Protein AF-A0A7S2EQN0-F1 (afdb_monomer_lite)

Radius of gyration: 16.06 Å; chains: 1; bounding box: 35×42×40 Å

Structure (mmCIF, N/CA/C/O backbone):
data_AF-A0A7S2EQN0-F1
#
_entry.id   AF-A0A7S2EQN0-F1
#
loop_
_atom_site.group_PDB
_atom_site.id
_atom_site.type_symbol
_atom_site.label_atom_id
_atom_site.label_alt_id
_atom_site.label_comp_id
_atom_site.label_asym_id
_atom_site.label_entity_id
_atom_site.label_seq_id
_atom_site.pdbx_PDB_ins_code
_atom_site.Cartn_x
_atom_site.Cartn_y
_atom_site.Cartn_z
_atom_site.occupancy
_atom_site.B_iso_or_equiv
_atom_site.auth_seq_id
_atom_site.auth_comp_id
_atom_site.auth_asym_id
_atom_site.auth_atom_id
_atom_site.pdbx_PDB_model_num
ATOM 1 N N . LEU A 1 1 ? -15.702 -7.231 -17.822 1.00 49.16 1 LEU A N 1
ATOM 2 C CA . LEU A 1 1 ? -15.323 -6.253 -16.779 1.00 49.16 1 LEU A CA 1
ATOM 3 C C . LEU A 1 1 ? -14.076 -5.571 -17.315 1.00 49.16 1 LEU A C 1
ATOM 5 O O . LEU A 1 1 ? -13.237 -6.287 -17.834 1.00 49.16 1 LEU A O 1
ATOM 9 N N . GLY A 1 2 ? -14.094 -4.243 -17.436 1.00 54.97 2 GLY A N 1
ATOM 10 C CA . GLY A 1 2 ? -13.199 -3.512 -18.344 1.00 54.97 2 GLY A CA 1
ATOM 11 C C . GLY A 1 2 ? -11.734 -3.482 -17.908 1.00 54.97 2 GLY A C 1
ATOM 12 O O . GLY A 1 2 ? -11.455 -3.490 -16.714 1.00 54.97 2 GLY A O 1
ATOM 13 N N . ASP A 1 3 ? -10.845 -3.389 -18.900 1.00 82.38 3 ASP A N 1
ATOM 14 C CA . ASP A 1 3 ? -9.380 -3.291 -18.799 1.00 82.38 3 ASP A CA 1
ATOM 15 C C . ASP A 1 3 ? -8.915 -1.909 -18.289 1.00 82.38 3 ASP A C 1
ATOM 17 O O . ASP A 1 3 ? -8.117 -1.225 -18.934 1.00 82.38 3 ASP A O 1
ATOM 21 N N . TYR A 1 4 ? -9.469 -1.435 -17.173 1.00 92.19 4 TYR A N 1
ATOM 22 C CA . TYR A 1 4 ? -9.117 -0.133 -16.604 1.00 92.19 4 TYR A CA 1
ATOM 23 C C . TYR A 1 4 ? -8.235 -0.297 -15.372 1.00 92.19 4 TYR A C 1
ATOM 25 O O . TYR A 1 4 ? -8.501 -1.141 -14.525 1.00 92.19 4 TYR A O 1
ATOM 33 N N . ALA A 1 5 ? -7.229 0.565 -15.261 1.00 95.50 5 ALA A N 1
ATOM 34 C CA . ALA A 1 5 ? -6.361 0.685 -14.098 1.00 95.50 5 ALA A CA 1
ATOM 35 C C . ALA A 1 5 ? -6.244 2.161 -13.691 1.00 95.50 5 ALA A C 1
ATOM 37 O O . ALA A 1 5 ? -6.399 3.061 -14.523 1.00 95.50 5 ALA A O 1
ATOM 38 N N . LEU A 1 6 ? -5.966 2.413 -12.413 1.00 95.81 6 LEU A N 1
ATOM 39 C CA . LEU A 1 6 ? -5.722 3.751 -11.885 1.00 95.81 6 LEU A CA 1
ATOM 40 C C . LEU A 1 6 ? -4.243 4.100 -12.058 1.00 95.81 6 LEU A C 1
ATOM 42 O O . LEU A 1 6 ? -3.394 3.498 -11.411 1.00 95.81 6 LEU A O 1
ATOM 46 N N . LYS A 1 7 ? -3.934 5.094 -12.895 1.00 96.38 7 LYS A N 1
ATOM 47 C CA . LYS A 1 7 ? -2.575 5.632 -13.027 1.00 96.38 7 LYS A CA 1
ATOM 48 C C . LYS A 1 7 ? -2.400 6.885 -12.164 1.00 96.38 7 LYS A C 1
ATOM 50 O O . LYS A 1 7 ? -3.164 7.838 -12.293 1.00 96.38 7 LYS A O 1
ATOM 55 N N . ILE A 1 8 ? -1.365 6.881 -11.332 1.00 95.44 8 ILE A N 1
ATOM 56 C CA . ILE A 1 8 ? -0.919 7.965 -10.457 1.00 95.44 8 ILE A CA 1
ATOM 57 C C . ILE A 1 8 ? 0.406 8.464 -11.037 1.00 95.44 8 ILE A C 1
ATOM 59 O O . ILE A 1 8 ? 1.371 7.709 -11.123 1.00 95.44 8 ILE A O 1
ATOM 63 N N . TYR A 1 9 ? 0.432 9.711 -11.491 1.00 95.31 9 TYR A N 1
ATOM 64 C CA . TYR A 1 9 ? 1.543 10.294 -12.248 1.00 95.31 9 TYR A CA 1
ATOM 65 C C . TYR A 1 9 ? 1.725 11.766 -11.872 1.00 95.31 9 TYR A C 1
ATOM 67 O O . TYR A 1 9 ? 0.839 12.352 -11.248 1.00 95.31 9 TYR A O 1
ATOM 75 N N . ASN A 1 10 ? 2.853 12.366 -12.272 1.00 92.06 10 ASN A N 1
ATOM 76 C CA . ASN A 1 10 ? 3.226 13.743 -11.909 1.00 92.06 10 ASN A CA 1
ATOM 77 C C . ASN A 1 10 ? 3.153 13.986 -10.389 1.00 92.06 10 ASN A C 1
ATOM 79 O O . ASN A 1 10 ? 2.597 14.988 -9.937 1.00 92.06 10 ASN A O 1
ATOM 83 N N . ARG A 1 11 ? 3.678 13.043 -9.599 1.00 91.75 11 ARG A N 1
ATOM 84 C CA . ARG A 1 11 ? 3.750 13.188 -8.144 1.00 91.75 11 ARG A CA 1
ATOM 85 C C . ARG A 1 11 ? 4.795 14.259 -7.822 1.00 91.75 11 ARG A C 1
ATOM 87 O O . ARG A 1 11 ? 5.944 14.165 -8.246 1.00 91.75 11 ARG A O 1
ATOM 94 N N . GLU A 1 12 ? 4.390 15.295 -7.096 1.00 85.50 12 GLU A N 1
ATOM 95 C CA . GLU A 1 12 ? 5.276 16.355 -6.608 1.00 85.50 12 GLU A CA 1
ATOM 96 C C . GLU A 1 12 ? 5.404 16.231 -5.088 1.00 85.50 12 GLU A C 1
ATOM 98 O O . GLU A 1 12 ? 4.404 15.992 -4.423 1.00 85.50 12 GLU A O 1
ATOM 103 N N . GLY A 1 13 ? 6.596 16.440 -4.523 1.00 75.62 13 GLY A N 1
ATOM 104 C CA . GLY A 1 13 ? 6.782 16.530 -3.069 1.00 75.62 13 GLY A CA 1
ATOM 105 C C . GLY A 1 13 ? 7.198 15.230 -2.376 1.00 75.62 13 GLY A C 1
ATOM 106 O O . GLY A 1 13 ? 7.882 14.396 -2.961 1.00 75.62 13 GLY A O 1
ATOM 107 N N . ASN A 1 14 ? 6.858 15.130 -1.088 1.00 64.62 14 ASN A N 1
ATOM 108 C CA . ASN A 1 14 ? 7.156 13.989 -0.221 1.00 64.62 14 ASN A CA 1
ATOM 109 C C . ASN A 1 14 ? 6.187 12.818 -0.469 1.00 64.62 14 ASN A C 1
ATOM 111 O O . ASN A 1 14 ? 5.205 12.948 -1.204 1.00 64.62 14 ASN A O 1
ATOM 115 N N . ASP A 1 15 ? 6.489 11.677 0.143 1.00 62.31 15 ASP A N 1
ATOM 116 C CA . ASP A 1 15 ? 5.927 10.374 -0.217 1.00 62.31 15 ASP A CA 1
ATOM 117 C C . ASP A 1 15 ? 4.381 10.276 -0.035 1.00 62.31 15 ASP A C 1
ATOM 119 O O . ASP A 1 15 ? 3.720 9.541 -0.770 1.00 62.31 15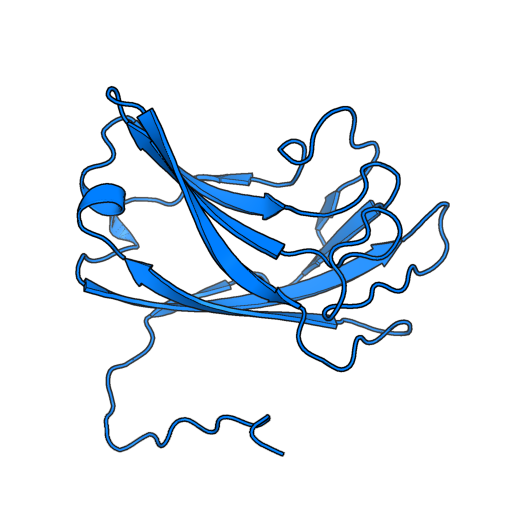 ASP A O 1
ATOM 123 N N . ASP A 1 16 ? 3.778 11.196 0.740 1.00 67.19 16 ASP A N 1
ATOM 124 C CA . ASP A 1 16 ? 2.325 11.383 0.946 1.00 67.19 16 ASP A CA 1
ATOM 125 C C . ASP A 1 16 ? 1.500 11.725 -0.323 1.00 67.19 16 ASP A C 1
ATOM 127 O O . ASP A 1 16 ? 0.265 11.724 -0.290 1.00 67.19 16 ASP A O 1
ATOM 131 N N . ASN A 1 17 ? 2.140 12.058 -1.450 1.00 74.94 17 ASN A N 1
ATOM 132 C CA . ASN A 1 17 ? 1.463 12.501 -2.681 1.00 74.94 17 ASN A CA 1
ATOM 133 C C . ASN A 1 17 ? 1.069 11.336 -3.598 1.00 74.94 17 ASN A C 1
ATOM 135 O O . ASN A 1 17 ? 1.400 11.306 -4.785 1.00 74.94 17 ASN A O 1
ATOM 139 N N . SER A 1 18 ? 0.381 10.345 -3.042 1.00 86.56 18 SER A N 1
ATOM 140 C CA . SER A 1 18 ? -0.103 9.171 -3.771 1.00 86.56 18 SER A CA 1
ATOM 141 C C . SER A 1 18 ? -1.629 9.061 -3.735 1.00 86.56 18 SER A C 1
ATOM 143 O O . SER A 1 18 ? -2.326 9.918 -3.184 1.00 86.56 18 SER A O 1
ATOM 145 N N . ALA A 1 19 ? -2.181 8.012 -4.349 1.00 91.56 19 ALA A N 1
ATOM 146 C CA . ALA A 1 19 ? -3.607 7.731 -4.236 1.00 91.56 19 ALA A CA 1
ATOM 147 C C . ALA A 1 19 ? -3.965 7.376 -2.790 1.00 91.56 19 ALA A C 1
ATOM 149 O O . ALA A 1 19 ? -3.312 6.547 -2.156 1.00 91.56 19 ALA A O 1
ATOM 150 N N . LYS A 1 20 ? -5.041 7.994 -2.304 1.00 93.56 20 LYS A N 1
ATOM 151 C CA . LYS A 1 20 ? -5.545 7.855 -0.942 1.00 93.56 20 LYS A CA 1
ATOM 152 C C . LYS A 1 20 ? -7.045 7.602 -0.962 1.00 93.56 20 LYS A C 1
ATOM 154 O O . LYS A 1 20 ? -7.778 8.271 -1.689 1.00 93.56 20 LYS A O 1
ATOM 159 N N . GLN A 1 21 ? -7.492 6.676 -0.125 1.00 94.25 21 GLN A N 1
ATOM 160 C CA . GLN A 1 21 ? -8.896 6.356 0.080 1.00 94.25 21 GLN A CA 1
ATOM 161 C C . GLN A 1 21 ? -9.213 6.412 1.573 1.00 94.25 21 GLN A C 1
ATOM 163 O O . GLN A 1 21 ? -8.634 5.679 2.371 1.00 94.25 21 GLN A O 1
ATOM 168 N N . ASP A 1 22 ? -10.164 7.263 1.953 1.00 95.06 22 ASP A N 1
ATOM 169 C CA . ASP A 1 22 ? -10.695 7.255 3.314 1.00 95.06 22 ASP A CA 1
ATOM 170 C C . ASP A 1 22 ? -11.539 5.983 3.504 1.00 95.06 22 ASP A C 1
ATOM 172 O O . ASP A 1 22 ? -12.420 5.672 2.691 1.00 95.06 22 ASP A O 1
ATOM 176 N N . LEU A 1 23 ? -11.236 5.226 4.557 1.00 93.56 23 LEU A N 1
ATOM 177 C CA . LEU A 1 23 ? -11.943 4.006 4.917 1.00 93.56 23 LEU A CA 1
ATOM 178 C C . LEU A 1 23 ? -13.170 4.371 5.747 1.00 93.56 23 LEU A C 1
ATOM 180 O O . LEU A 1 23 ? -13.104 5.165 6.687 1.00 93.56 23 LEU A O 1
ATOM 184 N N . GLN A 1 24 ? -14.311 3.775 5.417 1.00 89.06 24 GLN A N 1
ATOM 185 C CA . GLN A 1 24 ? -15.501 3.941 6.239 1.00 89.06 24 GLN A CA 1
ATOM 186 C C . GLN A 1 24 ? -15.316 3.155 7.538 1.00 89.06 24 GLN A C 1
ATOM 188 O O . GLN A 1 24 ? -15.066 1.953 7.497 1.00 89.06 24 GLN A O 1
ATOM 193 N N . MET A 1 25 ? -15.485 3.810 8.692 1.00 76.44 25 MET A N 1
ATOM 194 C CA . MET A 1 25 ? -15.278 3.167 10.001 1.00 76.44 25 MET A CA 1
ATOM 195 C C . MET A 1 25 ? -16.175 1.939 10.224 1.00 76.44 25 MET A C 1
ATOM 197 O O . MET A 1 25 ? -15.805 1.043 10.963 1.00 76.44 25 MET A O 1
ATOM 201 N N . GLY A 1 26 ? -17.323 1.846 9.541 1.00 85.25 26 GLY A N 1
ATOM 202 C CA . GLY A 1 26 ? -18.187 0.661 9.588 1.00 85.25 26 GLY A CA 1
ATOM 203 C C . GLY A 1 26 ? -17.673 -0.561 8.811 1.00 85.25 26 GLY A C 1
ATOM 204 O O . GLY A 1 26 ? -18.296 -1.615 8.885 1.00 85.25 26 GLY A O 1
ATOM 205 N N . CYS A 1 27 ? -16.585 -0.438 8.046 1.00 87.50 27 CYS A N 1
ATOM 206 C CA . CYS A 1 27 ? -15.971 -1.547 7.305 1.00 87.50 27 CYS A CA 1
ATOM 207 C C . CYS A 1 27 ? -14.906 -2.296 8.115 1.00 87.50 27 CYS A C 1
ATOM 209 O O . CYS A 1 27 ? -14.457 -3.354 7.678 1.00 87.50 27 CYS A O 1
ATOM 211 N N . LEU A 1 28 ? -14.499 -1.742 9.257 1.00 92.75 28 LEU A N 1
ATOM 212 C CA . LEU A 1 28 ? -13.488 -2.306 10.136 1.00 92.75 28 LEU A CA 1
ATOM 213 C C . LEU A 1 28 ? -14.103 -2.575 11.513 1.00 92.75 28 LEU A C 1
ATOM 215 O O . LEU A 1 28 ? -14.955 -1.827 11.987 1.00 92.75 28 LEU A O 1
ATOM 219 N N . VAL A 1 29 ? -13.671 -3.655 12.151 1.00 93.50 29 VAL A N 1
ATOM 220 C CA . VAL A 1 29 ? -14.106 -4.070 13.483 1.00 93.50 29 VAL A CA 1
ATOM 221 C C . VAL A 1 29 ? -12.867 -4.233 14.344 1.00 93.50 29 VAL A C 1
ATOM 223 O O . VAL A 1 29 ? -11.934 -4.946 13.971 1.00 93.50 29 VAL A O 1
ATOM 226 N N . GLU A 1 30 ? -12.854 -3.572 15.501 1.00 94.75 30 GLU A N 1
ATOM 227 C CA . GLU A 1 30 ? -11.726 -3.630 16.426 1.00 94.75 30 GLU A CA 1
ATOM 228 C C . GLU A 1 30 ? -11.324 -5.080 16.724 1.00 94.75 30 GLU A C 1
ATOM 230 O O . GLU A 1 30 ? -12.134 -5.925 17.107 1.00 94.75 30 GLU A O 1
ATOM 235 N N . GLY A 1 31 ? -10.038 -5.365 16.558 1.00 93.62 31 GLY A N 1
ATOM 236 C CA . GLY A 1 31 ? -9.456 -6.658 16.853 1.00 93.62 31 GLY A CA 1
ATOM 237 C C . GLY A 1 31 ? -9.582 -7.695 15.737 1.00 93.62 31 GLY A C 1
ATOM 238 O O . GLY A 1 31 ? -8.857 -8.692 15.819 1.00 93.62 31 GLY A O 1
ATOM 239 N N . GLU A 1 32 ? -10.408 -7.472 14.710 1.00 93.94 32 GLU A N 1
ATOM 240 C CA . GLU A 1 32 ? -10.443 -8.311 13.508 1.00 93.94 32 GLU A CA 1
ATOM 241 C C . GLU A 1 32 ? -9.199 -8.099 12.639 1.00 93.94 32 GLU A C 1
ATOM 243 O O . GLU A 1 32 ? -8.517 -7.071 12.713 1.00 93.94 32 GLU A O 1
ATOM 248 N N . ARG A 1 33 ? -8.874 -9.113 11.830 1.00 94.69 33 ARG A N 1
ATOM 249 C CA . ARG A 1 33 ? -7.746 -9.082 10.896 1.00 94.69 33 ARG A CA 1
ATOM 250 C C . ARG A 1 33 ? -8.264 -8.896 9.481 1.00 94.69 33 ARG A C 1
ATOM 252 O O . ARG A 1 33 ? -9.294 -9.460 9.125 1.00 94.69 33 ARG A O 1
ATOM 259 N N . TYR A 1 34 ? -7.511 -8.166 8.678 1.00 95.38 34 TYR A N 1
ATOM 260 C CA . TYR A 1 34 ? -7.836 -7.883 7.290 1.00 95.38 34 TYR A CA 1
ATOM 261 C C . TYR A 1 34 ? -6.651 -8.242 6.409 1.00 95.38 34 TYR A C 1
ATOM 263 O O . TYR A 1 34 ? -5.509 -7.980 6.778 1.00 95.38 34 TYR A O 1
ATOM 271 N N . TYR A 1 35 ? -6.932 -8.851 5.264 1.00 95.94 35 TYR A N 1
ATOM 272 C CA . TYR A 1 35 ? -5.975 -9.116 4.204 1.00 95.94 35 TYR A CA 1
ATOM 273 C C . TYR A 1 35 ? -6.039 -7.998 3.169 1.00 95.94 35 TYR A C 1
ATOM 275 O O . TYR A 1 35 ? -7.127 -7.614 2.730 1.00 95.94 35 TYR A O 1
ATOM 283 N N . VAL A 1 36 ? -4.871 -7.491 2.797 1.00 97.06 36 VAL A N 1
ATOM 284 C CA . VAL A 1 36 ? -4.684 -6.495 1.746 1.00 97.06 36 VAL A CA 1
ATOM 285 C C . VAL A 1 36 ? -4.079 -7.195 0.540 1.00 97.06 36 VAL A C 1
ATOM 287 O O . VAL A 1 36 ? -3.093 -7.920 0.677 1.00 97.06 36 VAL A O 1
ATOM 290 N N . GLN A 1 37 ? -4.652 -6.948 -0.633 1.00 97.25 37 GLN A N 1
ATOM 291 C CA . GLN A 1 37 ? -4.094 -7.376 -1.909 1.00 97.25 37 GLN A CA 1
ATOM 292 C C . GLN A 1 37 ? -4.287 -6.277 -2.944 1.00 97.25 37 GLN A C 1
ATOM 294 O O . GLN A 1 37 ? -5.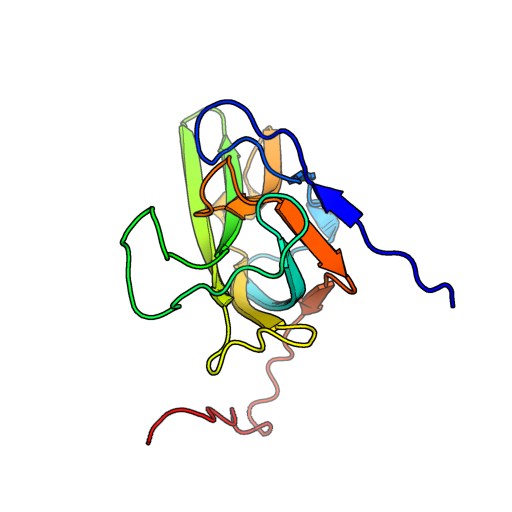391 -5.752 -3.097 1.00 97.25 37 GLN A O 1
ATOM 299 N N . VAL A 1 38 ? -3.218 -5.948 -3.661 1.00 97.31 38 VAL A N 1
ATOM 300 C CA . VAL A 1 38 ? -3.244 -4.971 -4.749 1.00 97.31 38 VAL A CA 1
ATOM 301 C C . VAL A 1 38 ? -2.391 -5.459 -5.908 1.00 97.31 38 VAL A C 1
ATOM 303 O O . VAL A 1 38 ? -1.254 -5.871 -5.695 1.00 97.31 38 VAL A O 1
ATOM 306 N N . GLU A 1 39 ? -2.907 -5.363 -7.131 1.00 96.88 39 GLU A N 1
ATOM 307 C CA . GLU A 1 39 ? -2.104 -5.498 -8.345 1.00 96.88 39 GLU A CA 1
ATOM 308 C C . GLU A 1 39 ? -1.501 -4.150 -8.723 1.00 96.88 39 GLU A C 1
ATOM 310 O O . GLU A 1 39 ? -2.198 -3.134 -8.773 1.00 96.88 39 GLU A O 1
ATOM 315 N N . TYR A 1 40 ? -0.208 -4.119 -9.034 1.00 97.00 40 TYR A N 1
ATOM 316 C CA . TYR A 1 40 ? 0.422 -2.882 -9.476 1.00 97.00 40 TYR A CA 1
ATOM 317 C C . TYR A 1 40 ? 1.510 -3.065 -10.538 1.00 97.00 40 TYR A C 1
ATOM 319 O O . TYR A 1 40 ? 2.060 -4.149 -10.742 1.00 97.00 40 TYR A O 1
ATOM 327 N N . ARG A 1 41 ? 1.790 -1.967 -11.242 1.00 96.44 41 ARG A N 1
ATOM 328 C CA . ARG A 1 41 ? 2.918 -1.779 -12.160 1.00 96.44 41 ARG A CA 1
ATOM 329 C C . ARG A 1 41 ? 3.572 -0.440 -11.885 1.00 96.44 41 ARG A C 1
ATOM 331 O O . ARG A 1 41 ? 2.910 0.496 -11.438 1.00 96.44 41 ARG A O 1
ATOM 338 N N . LEU A 1 42 ? 4.8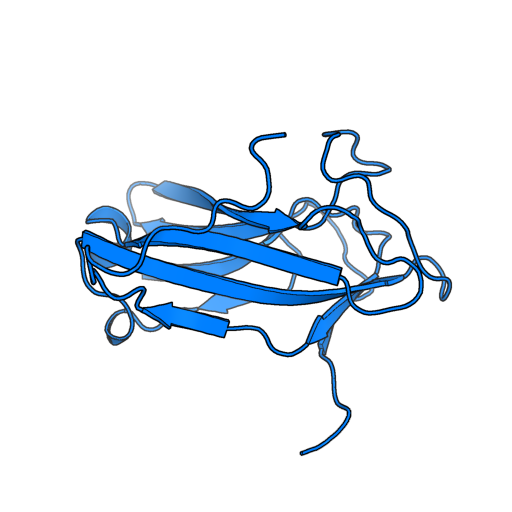55 -0.352 -12.208 1.00 95.88 42 LEU A N 1
ATOM 339 C CA . LEU A 1 42 ? 5.635 0.870 -12.089 1.00 95.88 42 LEU A CA 1
ATOM 340 C C . LEU A 1 42 ? 6.160 1.278 -13.462 1.00 95.88 42 LEU A C 1
ATOM 342 O O . LEU A 1 42 ? 6.617 0.435 -14.237 1.00 95.88 42 LEU A O 1
ATOM 346 N N . GLU A 1 43 ? 6.117 2.573 -13.753 1.00 96.06 43 GLU A N 1
ATOM 347 C CA . GLU A 1 43 ? 6.663 3.148 -14.981 1.00 96.06 43 GLU A CA 1
ATOM 348 C C . GLU A 1 43 ? 7.532 4.366 -14.656 1.00 96.06 43 GLU A C 1
ATOM 350 O O . GLU A 1 43 ? 7.175 5.198 -13.832 1.00 96.06 43 GLU A O 1
ATOM 355 N N . LYS A 1 44 ? 8.662 4.526 -15.344 1.00 95.19 44 LYS A N 1
ATOM 356 C CA . LYS A 1 44 ? 9.501 5.726 -15.274 1.00 95.19 44 LYS A CA 1
ATOM 357 C C . LYS A 1 44 ? 9.795 6.204 -16.686 1.00 95.19 44 LYS A C 1
ATOM 359 O O . LYS A 1 44 ? 10.387 5.480 -17.482 1.00 95.19 44 LYS A O 1
ATOM 364 N N . ASN A 1 45 ? 9.358 7.420 -17.019 1.00 95.12 45 ASN A N 1
ATOM 365 C CA . ASN A 1 45 ? 9.466 7.988 -18.372 1.00 95.12 45 ASN A CA 1
ATOM 366 C C . ASN A 1 45 ? 8.847 7.095 -19.472 1.00 95.12 45 ASN A C 1
ATOM 368 O O . ASN A 1 45 ? 9.383 6.995 -20.576 1.00 95.12 45 ASN A O 1
ATOM 372 N N . GLY A 1 46 ? 7.727 6.430 -19.166 1.00 93.69 46 GLY A N 1
ATOM 373 C CA . GLY A 1 46 ? 7.017 5.550 -20.103 1.00 93.69 46 GLY A CA 1
ATOM 374 C C . GLY A 1 46 ? 7.666 4.179 -20.330 1.00 93.69 46 GLY A C 1
ATOM 375 O O . GLY A 1 46 ? 7.280 3.478 -21.262 1.00 93.69 46 GLY A O 1
ATOM 376 N N . VAL A 1 47 ? 8.648 3.798 -19.508 1.00 95.06 47 VAL A N 1
ATOM 377 C CA . VAL A 1 47 ? 9.283 2.472 -19.517 1.00 95.06 47 VAL A CA 1
ATOM 378 C C . VAL A 1 47 ? 8.988 1.771 -18.196 1.00 95.06 47 VAL A C 1
ATOM 380 O O . VAL A 1 47 ? 8.996 2.427 -17.157 1.00 95.06 47 VAL A O 1
ATOM 383 N N . SER A 1 48 ? 8.753 0.455 -18.223 1.00 95.19 48 SER A N 1
ATOM 384 C CA . SER A 1 48 ? 8.598 -0.350 -17.005 1.00 95.19 48 SER A CA 1
ATOM 385 C C . SER A 1 48 ? 9.763 -0.127 -16.041 1.00 95.19 48 SER A C 1
ATOM 387 O O . SER A 1 48 ? 10.927 -0.142 -16.447 1.00 95.19 48 SER A O 1
ATOM 389 N N . PHE A 1 49 ? 9.439 0.072 -14.769 1.00 94.69 49 PHE A N 1
ATOM 390 C CA . PHE A 1 49 ? 10.403 0.288 -13.699 1.00 94.69 49 PHE A CA 1
ATOM 391 C C . PHE A 1 49 ? 10.435 -0.928 -12.769 1.00 94.69 49 PHE A C 1
ATOM 393 O O . PHE A 1 49 ? 9.393 -1.467 -12.400 1.00 94.69 49 PHE A O 1
ATOM 400 N N . GLU A 1 50 ? 11.642 -1.364 -12.418 1.00 93.88 50 GLU A N 1
ATOM 401 C CA . GLU A 1 50 ? 11.883 -2.447 -11.467 1.00 93.88 50 GLU A CA 1
ATOM 402 C C . GLU A 1 50 ? 12.226 -1.856 -10.106 1.00 93.88 50 GLU A C 1
ATOM 404 O O . GLU A 1 50 ? 13.046 -0.941 -10.021 1.00 93.88 50 GLU A O 1
ATOM 409 N N . CYS A 1 51 ? 11.608 -2.393 -9.060 1.00 94.00 51 CYS 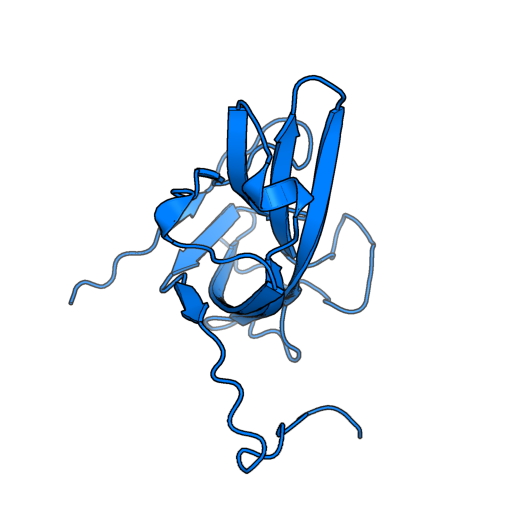A N 1
ATOM 410 C CA . CYS A 1 51 ? 11.956 -2.088 -7.683 1.00 94.00 51 CYS A CA 1
ATOM 411 C C . CYS A 1 51 ? 12.457 -3.356 -6.984 1.00 94.00 51 CYS A C 1
ATOM 413 O O . CYS A 1 51 ? 12.152 -4.475 -7.403 1.00 94.00 51 CYS A O 1
ATOM 415 N N . ASP A 1 52 ? 13.214 -3.167 -5.913 1.00 92.56 52 ASP A N 1
ATOM 416 C CA . ASP A 1 52 ? 13.735 -4.223 -5.060 1.00 92.56 52 ASP A CA 1
ATOM 417 C C . ASP A 1 52 ? 13.027 -4.147 -3.692 1.00 92.56 52 ASP A C 1
ATOM 419 O O . ASP A 1 52 ? 13.181 -3.154 -2.978 1.00 92.56 52 ASP A O 1
ATOM 423 N N . PRO A 1 53 ? 12.227 -5.162 -3.309 1.00 90.56 53 PRO A N 1
ATOM 424 C CA . PRO A 1 53 ? 11.504 -5.157 -2.038 1.00 90.56 53 PRO A CA 1
ATOM 425 C C . PRO A 1 53 ? 12.414 -5.439 -0.830 1.00 90.56 53 PRO A C 1
ATOM 427 O O . PRO A 1 53 ? 11.931 -5.481 0.297 1.00 90.56 53 PRO A O 1
ATOM 430 N N . THR A 1 54 ? 13.713 -5.677 -1.044 1.00 90.69 54 THR A N 1
ATOM 431 C CA . THR A 1 54 ? 14.695 -5.988 0.008 1.00 90.69 54 THR A CA 1
ATOM 432 C C . THR A 1 54 ? 15.581 -4.800 0.389 1.00 90.69 54 THR A C 1
ATOM 434 O O . THR A 1 54 ? 16.469 -4.941 1.233 1.00 90.69 54 THR A O 1
ATOM 437 N N . THR A 1 55 ? 15.352 -3.630 -0.215 1.00 90.81 55 THR A N 1
ATOM 438 C CA . THR A 1 55 ? 16.151 -2.420 -0.000 1.00 90.81 55 THR A CA 1
ATOM 439 C C . THR A 1 55 ? 15.288 -1.214 0.355 1.00 90.81 55 THR A C 1
ATOM 441 O O . THR A 1 55 ? 14.202 -1.028 -0.187 1.00 90.81 55 THR A O 1
ATOM 444 N N . ASP A 1 56 ? 15.842 -0.344 1.199 1.00 87.50 56 ASP A N 1
ATOM 445 C CA . ASP A 1 56 ? 15.269 0.959 1.554 1.00 87.50 56 ASP A CA 1
ATOM 446 C C . ASP A 1 56 ? 15.854 2.106 0.705 1.00 87.50 56 ASP A C 1
ATOM 448 O O . ASP A 1 56 ? 15.611 3.285 0.973 1.00 87.50 56 ASP A O 1
ATOM 452 N N . ASP A 1 57 ? 16.682 1.798 -0.303 1.00 91.25 57 ASP A N 1
ATOM 453 C CA . ASP A 1 57 ? 17.248 2.816 -1.191 1.00 91.25 57 ASP A CA 1
ATOM 454 C C . ASP A 1 57 ? 16.125 3.518 -1.961 1.00 91.25 57 ASP A C 1
ATOM 456 O O . ASP A 1 57 ? 15.436 2.903 -2.772 1.00 91.25 57 ASP A O 1
ATOM 460 N N . ALA A 1 58 ? 15.974 4.828 -1.751 1.00 86.50 58 ALA A N 1
ATOM 461 C CA . ALA A 1 58 ? 14.955 5.651 -2.395 1.00 86.50 58 ALA A CA 1
ATOM 462 C C . ALA A 1 58 ? 14.908 5.495 -3.927 1.00 86.50 58 ALA A C 1
ATOM 464 O O . ALA A 1 58 ? 13.841 5.644 -4.518 1.00 86.50 58 ALA A O 1
ATOM 465 N N . ALA A 1 59 ? 16.038 5.177 -4.570 1.00 89.44 59 ALA A N 1
ATOM 466 C CA . ALA A 1 59 ? 16.116 5.009 -6.016 1.00 89.44 59 ALA A CA 1
ATOM 467 C C . ALA A 1 59 ? 15.527 3.685 -6.529 1.00 89.44 59 ALA A C 1
ATOM 469 O O . ALA A 1 59 ? 15.222 3.600 -7.720 1.00 89.44 59 ALA A O 1
ATOM 470 N N . THR A 1 60 ? 15.407 2.664 -5.675 1.00 92.25 60 THR A N 1
ATOM 471 C CA . THR A 1 60 ? 14.999 1.300 -6.058 1.00 92.25 60 THR A CA 1
ATOM 472 C C . THR A 1 60 ? 13.964 0.671 -5.127 1.00 92.25 60 THR A C 1
ATOM 474 O O . THR A 1 60 ? 13.511 -0.430 -5.419 1.00 92.25 60 THR A O 1
ATOM 477 N N . ARG A 1 61 ? 13.583 1.326 -4.026 1.00 93.31 61 ARG A N 1
ATOM 478 C CA . ARG A 1 61 ? 12.591 0.824 -3.068 1.00 93.31 61 ARG A CA 1
ATOM 479 C C . ARG A 1 61 ? 11.235 0.592 -3.730 1.00 93.31 61 ARG A C 1
ATOM 481 O O . ARG A 1 61 ? 10.856 1.271 -4.690 1.00 93.31 61 ARG A O 1
ATOM 488 N N . CYS A 1 62 ? 10.521 -0.405 -3.227 1.00 94.62 62 CYS A N 1
ATOM 489 C CA . CYS A 1 62 ? 9.211 -0.779 -3.733 1.00 94.62 62 CYS A CA 1
ATOM 490 C C . CYS A 1 62 ? 8.069 -0.007 -3.071 1.00 94.62 62 CYS A C 1
ATOM 492 O O . CYS A 1 62 ? 8.210 0.578 -2.006 1.00 94.62 62 CYS A O 1
ATOM 494 N N . LEU A 1 63 ? 6.915 -0.035 -3.741 1.00 94.19 63 LEU A N 1
ATOM 495 C CA . LEU A 1 63 ? 5.685 0.566 -3.249 1.00 94.19 63 LEU A CA 1
ATOM 496 C C . LEU A 1 63 ? 5.171 -0.208 -2.028 1.00 94.19 63 LEU A C 1
ATOM 498 O O . LEU A 1 63 ? 5.149 -1.445 -2.030 1.00 94.19 63 LEU A O 1
ATOM 502 N N . GLU A 1 64 ? 4.710 0.534 -1.032 1.00 95.50 64 GLU A N 1
ATOM 503 C CA . GLU A 1 64 ? 4.078 0.021 0.182 1.00 95.50 64 GLU A CA 1
ATOM 504 C C . GLU A 1 64 ? 2.607 0.429 0.239 1.00 95.50 64 GLU A C 1
ATOM 506 O O . GLU A 1 64 ? 2.159 1.319 -0.493 1.00 95.50 64 GLU A O 1
ATOM 511 N N . PHE A 1 65 ? 1.836 -0.260 1.078 1.00 96.56 65 PHE A N 1
ATOM 512 C CA . PHE A 1 65 ? 0.450 0.091 1.351 1.00 96.56 65 PHE A CA 1
ATOM 513 C C . PHE A 1 65 ? 0.245 0.293 2.842 1.00 96.56 65 PHE A C 1
ATOM 515 O O . PHE A 1 65 ? 0.450 -0.617 3.655 1.00 96.56 65 PHE A O 1
ATOM 522 N N . ASP A 1 66 ? -0.242 1.484 3.161 1.00 96.12 66 ASP A N 1
ATOM 523 C CA . ASP A 1 66 ? -0.200 2.031 4.500 1.00 96.12 66 ASP A CA 1
ATOM 524 C C . ASP A 1 66 ? -1.591 2.441 4.958 1.00 96.12 66 ASP A C 1
ATOM 526 O O . ASP A 1 66 ? -2.446 2.873 4.175 1.00 96.12 66 ASP A O 1
ATOM 530 N N . ILE A 1 67 ? -1.806 2.332 6.266 1.00 95.56 67 ILE A N 1
ATOM 531 C CA . ILE A 1 67 ? -2.981 2.846 6.954 1.00 95.56 67 ILE A CA 1
ATOM 532 C C . ILE A 1 67 ? -2.542 3.996 7.849 1.00 95.56 67 ILE A C 1
ATOM 534 O O . ILE A 1 67 ? -1.612 3.871 8.645 1.00 95.56 67 ILE A O 1
ATOM 538 N N . LYS A 1 68 ? -3.250 5.121 7.743 1.00 94.44 68 LYS A N 1
ATOM 539 C CA . LYS A 1 68 ? -3.058 6.277 8.614 1.00 94.44 68 LYS A CA 1
ATOM 540 C C . LYS A 1 68 ? -4.354 6.657 9.308 1.00 94.44 68 LYS A C 1
ATOM 542 O O . LYS A 1 68 ? -5.364 6.910 8.649 1.00 94.44 68 LYS A O 1
ATOM 547 N N . SER A 1 69 ? -4.325 6.701 10.635 1.00 94.25 69 SER A N 1
ATOM 548 C CA . SER A 1 69 ? -5.418 7.214 11.459 1.00 94.25 69 SER A CA 1
ATOM 549 C C . SER A 1 69 ? -5.114 8.641 11.888 1.00 94.25 69 SER A C 1
ATOM 551 O O . SER A 1 69 ? -4.019 8.917 12.376 1.00 94.25 69 SER A O 1
ATOM 553 N N . PHE A 1 70 ? -6.092 9.520 11.715 1.00 92.12 70 PHE A N 1
ATOM 554 C CA . PHE A 1 70 ? -6.013 10.933 12.060 1.00 92.12 70 PHE A CA 1
ATOM 555 C C . PHE A 1 70 ? -6.812 11.171 13.334 1.00 92.12 70 PHE A C 1
ATOM 557 O O . PHE A 1 70 ? -8.019 10.889 13.378 1.00 92.12 70 PHE A O 1
ATOM 564 N N . ASP A 1 71 ? -6.136 11.676 14.362 1.00 89.06 71 ASP A N 1
ATOM 565 C CA . ASP A 1 71 ? -6.770 12.052 15.612 1.00 89.06 71 ASP A CA 1
ATOM 566 C C . ASP A 1 71 ? -6.291 13.417 16.136 1.00 89.06 71 ASP A C 1
ATOM 568 O O . ASP A 1 71 ? -5.255 13.955 15.749 1.00 89.06 71 ASP A O 1
ATOM 572 N N . SER A 1 72 ? -7.068 14.000 17.050 1.00 87.69 72 SER A N 1
ATOM 573 C CA . SER A 1 72 ? -6.761 15.312 17.651 1.00 87.69 72 SER A CA 1
ATOM 574 C C . SER A 1 72 ? -5.477 15.373 18.503 1.00 87.69 72 SER A C 1
ATOM 576 O O . SER A 1 72 ? -5.049 16.463 18.883 1.00 87.69 72 SER A O 1
ATOM 578 N N . GLN A 1 73 ? -4.908 14.228 18.877 1.00 85.00 73 GLN A N 1
ATOM 579 C CA . GLN A 1 73 ? -3.676 14.075 19.658 1.00 85.00 73 GLN A CA 1
ATOM 580 C C . GLN A 1 73 ? -2.455 13.779 18.765 1.00 85.00 73 GLN A C 1
ATOM 582 O O . GLN A 1 73 ? -1.325 14.002 19.204 1.00 85.00 73 GLN A O 1
ATOM 587 N N . GLY A 1 74 ? -2.669 13.326 17.529 1.00 86.50 74 GLY A N 1
ATOM 588 C CA . GLY A 1 74 ? -1.660 13.100 16.503 1.00 86.50 74 GLY A CA 1
ATOM 589 C C . GLY A 1 74 ? -2.089 12.062 15.465 1.00 86.50 74 GLY A C 1
ATOM 590 O O . GLY A 1 74 ? -3.084 11.360 15.613 1.00 86.50 74 GLY A O 1
ATOM 591 N N . ASP A 1 75 ? -1.288 11.928 14.414 1.00 90.06 75 ASP A N 1
AT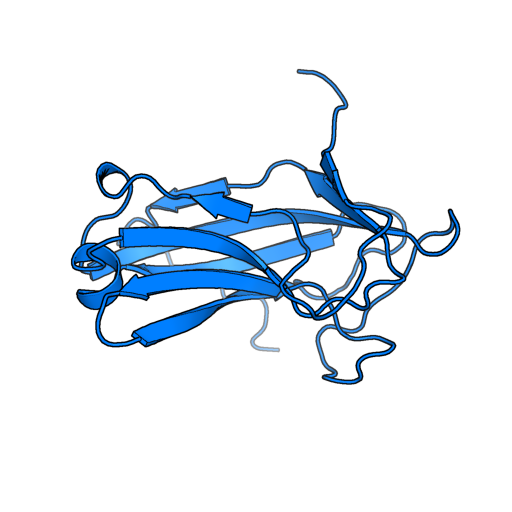OM 592 C CA . ASP A 1 75 ? -1.501 10.884 13.416 1.00 90.06 75 ASP A CA 1
ATOM 593 C C . ASP A 1 75 ? -0.746 9.606 13.809 1.00 90.06 75 ASP A C 1
ATOM 595 O O . ASP A 1 75 ? 0.355 9.664 14.363 1.00 90.06 75 ASP A O 1
ATOM 599 N N . GLU A 1 76 ? -1.305 8.444 13.477 1.00 90.88 76 GLU A N 1
ATOM 600 C CA . GLU A 1 76 ? -0.577 7.169 13.483 1.00 90.88 76 GLU A CA 1
ATOM 601 C C . GLU A 1 76 ? -0.525 6.597 12.088 1.00 90.88 76 GLU A C 1
ATOM 603 O O . GLU A 1 76 ? -1.510 6.654 11.358 1.00 90.88 76 GLU A O 1
ATOM 608 N N . HIS A 1 77 ? 0.632 6.052 11.748 1.00 92.00 77 HIS A N 1
ATOM 609 C CA . HIS A 1 77 ? 0.962 5.542 10.434 1.00 92.00 77 HIS A CA 1
ATOM 610 C C . HIS A 1 77 ? 1.535 4.141 10.611 1.00 92.00 77 HIS A C 1
ATOM 612 O O . HIS A 1 77 ? 2.467 3.947 11.390 1.00 92.00 77 HIS A O 1
ATOM 618 N N . GLU A 1 78 ? 0.944 3.177 9.915 1.00 94.25 78 GLU A N 1
ATOM 619 C CA . GLU A 1 78 ? 1.383 1.789 9.896 1.00 94.25 78 GLU A CA 1
ATOM 620 C C . GLU A 1 78 ? 1.455 1.290 8.450 1.00 94.25 78 GLU A C 1
ATOM 622 O O . GLU A 1 78 ? 0.468 1.370 7.713 1.00 94.25 78 GLU A O 1
ATOM 627 N N . THR A 1 79 ? 2.605 0.740 8.061 1.00 95.75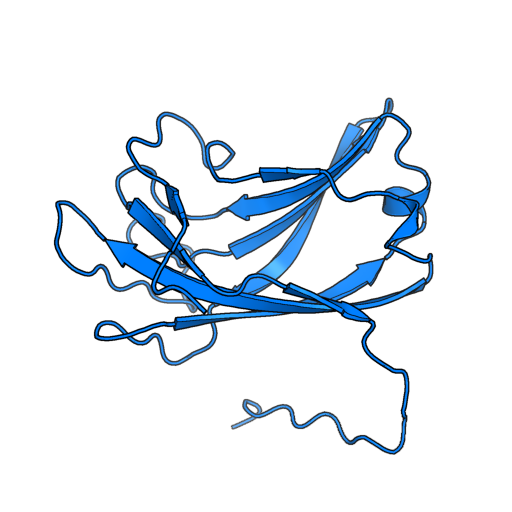 79 THR A N 1
ATOM 628 C CA . THR A 1 79 ? 2.733 -0.048 6.832 1.00 95.75 79 THR A CA 1
ATOM 629 C C . THR A 1 79 ? 2.152 -1.431 7.066 1.00 95.75 79 THR A C 1
ATOM 631 O O . THR A 1 79 ? 2.589 -2.159 7.958 1.00 95.75 79 THR A O 1
ATOM 634 N N . VAL A 1 80 ? 1.145 -1.802 6.275 1.00 96.81 80 VAL A N 1
ATOM 635 C CA . VAL A 1 80 ? 0.356 -3.026 6.504 1.00 96.81 80 VAL A CA 1
ATOM 636 C C . VAL A 1 80 ? 0.540 -4.084 5.423 1.00 96.81 80 VAL A C 1
ATOM 638 O O . VAL A 1 80 ? 0.149 -5.241 5.613 1.00 96.81 80 VAL A O 1
ATOM 641 N N . ALA A 1 81 ? 1.105 -3.702 4.281 1.00 97.00 81 ALA A N 1
ATOM 642 C CA . ALA A 1 81 ? 1.394 -4.612 3.190 1.00 97.00 81 ALA A CA 1
ATOM 643 C C . ALA A 1 81 ? 2.592 -4.138 2.369 1.00 97.00 81 ALA A C 1
ATOM 645 O O . ALA A 1 81 ? 2.797 -2.944 2.154 1.00 97.00 81 ALA A O 1
ATOM 646 N N . TYR A 1 82 ? 3.350 -5.117 1.884 1.00 96.31 82 TYR A N 1
ATOM 647 C CA . TYR A 1 82 ? 4.591 -4.917 1.149 1.00 96.31 82 TYR A CA 1
ATOM 648 C C . TYR A 1 82 ? 4.497 -5.565 -0.223 1.00 96.31 82 TYR A C 1
ATOM 650 O O . TYR A 1 82 ? 3.675 -6.453 -0.471 1.00 96.31 82 TYR A O 1
ATOM 658 N N . THR A 1 83 ? 5.375 -5.135 -1.118 1.00 95.44 83 THR A N 1
ATOM 659 C CA . THR A 1 83 ? 5.561 -5.794 -2.406 1.00 95.44 83 THR A CA 1
ATOM 660 C C . THR A 1 83 ? 5.984 -7.255 -2.218 1.00 95.44 83 THR A C 1
ATOM 662 O O . THR A 1 83 ? 6.960 -7.542 -1.527 1.00 95.44 83 THR A O 1
ATOM 665 N N . SER A 1 84 ? 5.277 -8.183 -2.863 1.00 92.88 84 SER A N 1
ATOM 666 C CA . SER A 1 84 ? 5.632 -9.604 -2.886 1.00 92.88 84 SER A CA 1
ATOM 667 C C . SER A 1 84 ? 6.863 -9.855 -3.758 1.00 92.88 84 SER A C 1
ATOM 669 O O . SER A 1 84 ? 6.953 -9.324 -4.868 1.00 92.88 84 SER A O 1
ATOM 671 N N . SER A 1 85 ? 7.755 -10.740 -3.314 1.00 85.19 85 SER A N 1
ATOM 672 C CA . SER A 1 85 ? 8.864 -11.246 -4.128 1.00 85.19 85 SER A CA 1
ATOM 673 C C . SER A 1 85 ? 8.455 -12.523 -4.890 1.00 85.19 85 SER A C 1
ATOM 675 O O . SER A 1 85 ? 7.717 -13.336 -4.334 1.00 85.19 85 SER A O 1
ATOM 677 N N . PRO A 1 86 ? 8.922 -12.747 -6.136 1.00 84.50 86 PRO A N 1
ATOM 678 C CA . PRO A 1 86 ? 9.717 -11.834 -6.958 1.00 84.50 86 PRO A CA 1
ATOM 679 C C . PRO A 1 86 ? 8.863 -10.742 -7.622 1.00 84.50 86 PRO A C 1
ATOM 681 O O . PRO A 1 86 ? 7.720 -10.978 -8.017 1.00 84.50 86 PRO A O 1
ATOM 684 N N . PHE A 1 87 ? 9.452 -9.559 -7.821 1.00 86.50 87 PHE A N 1
ATOM 685 C CA . PHE A 1 87 ? 8.824 -8.484 -8.591 1.00 86.50 87 PHE A CA 1
ATOM 686 C C . PHE A 1 87 ? 8.738 -8.857 -10.082 1.00 86.50 87 PHE A C 1
ATOM 688 O O . PHE A 1 87 ? 9.697 -9.348 -10.681 1.00 86.50 87 PHE A O 1
ATOM 695 N N . ASN A 1 88 ? 7.588 -8.606 -10.709 1.00 88.81 88 ASN A N 1
ATOM 696 C CA . ASN A 1 88 ? 7.338 -8.920 -12.112 1.00 88.81 88 ASN A CA 1
ATOM 697 C C . ASN A 1 88 ? 7.418 -7.668 -12.998 1.00 88.81 88 ASN A C 1
ATOM 699 O O . ASN A 1 88 ? 6.424 -6.991 -13.247 1.00 88.81 88 ASN A O 1
ATOM 703 N N . THR A 1 89 ? 8.595 -7.405 -13.562 1.00 83.69 89 THR A N 1
ATOM 704 C CA . THR A 1 89 ? 8.845 -6.241 -14.434 1.00 83.69 89 THR A CA 1
ATOM 705 C C . THR A 1 89 ? 8.046 -6.218 -15.737 1.00 83.69 89 THR A C 1
ATOM 707 O O . THR A 1 89 ? 7.822 -5.151 -16.311 1.00 83.69 89 THR A O 1
ATOM 710 N N . ASN A 1 90 ? 7.606 -7.383 -16.220 1.00 85.56 90 ASN A N 1
ATOM 711 C CA . ASN A 1 90 ? 6.908 -7.525 -17.501 1.00 85.56 90 ASN A CA 1
ATOM 712 C C . ASN A 1 90 ? 5.388 -7.676 -17.344 1.00 85.56 90 ASN A C 1
ATOM 714 O O . ASN A 1 90 ? 4.680 -7.911 -18.325 1.00 85.56 90 ASN A O 1
ATOM 718 N N . GLY A 1 91 ? 4.875 -7.577 -16.120 1.00 91.25 91 GLY A N 1
ATOM 719 C CA . GLY A 1 91 ? 3.481 -7.847 -15.813 1.00 91.25 91 GLY A CA 1
ATOM 720 C C . GLY A 1 91 ? 3.025 -7.118 -14.564 1.00 91.25 91 GLY A C 1
ATOM 721 O O . GLY A 1 91 ? 3.580 -6.092 -14.202 1.00 91.25 91 GLY A O 1
ATOM 722 N N . TRP A 1 92 ? 1.955 -7.616 -13.955 1.00 94.69 92 TRP A N 1
ATOM 723 C CA . TRP A 1 92 ? 1.506 -7.132 -12.655 1.00 94.69 92 TRP A CA 1
ATOM 724 C C . TRP A 1 92 ? 2.352 -7.770 -11.551 1.00 94.69 92 TRP A C 1
ATOM 726 O O . TRP A 1 92 ? 2.585 -8.982 -11.574 1.00 94.69 92 TRP A O 1
ATOM 736 N N . SER A 1 93 ? 2.795 -6.936 -10.618 1.00 96.12 93 SER A N 1
ATOM 737 C CA . SER A 1 93 ? 3.321 -7.325 -9.311 1.00 96.12 93 SER A CA 1
ATOM 738 C C . SER A 1 93 ? 2.215 -7.186 -8.267 1.00 96.12 93 SER A C 1
ATOM 740 O O . SER A 1 93 ? 1.181 -6.568 -8.535 1.00 96.12 93 SER A O 1
ATOM 742 N N . TYR A 1 94 ? 2.429 -7.741 -7.077 1.00 96.38 94 TYR A N 1
ATOM 743 C CA . TYR A 1 94 ? 1.446 -7.690 -6.001 1.00 96.38 94 TYR A CA 1
ATOM 744 C C . TYR A 1 94 ? 1.999 -6.968 -4.777 1.00 96.38 94 TYR A C 1
ATOM 746 O O . TYR A 1 94 ? 3.156 -7.156 -4.412 1.00 96.38 94 TYR A O 1
ATOM 754 N N . ILE A 1 95 ? 1.155 -6.169 -4.131 1.00 97.00 95 ILE A N 1
ATOM 755 C CA . ILE A 1 95 ? 1.329 -5.782 -2.731 1.00 97.00 95 ILE A CA 1
ATOM 756 C C . ILE A 1 95 ? 0.387 -6.652 -1.920 1.00 97.00 95 ILE A C 1
ATOM 758 O O . ILE A 1 95 ? -0.811 -6.706 -2.211 1.00 97.00 95 ILE A O 1
ATOM 762 N N . VAL A 1 96 ? 0.927 -7.347 -0.925 1.00 97.19 96 VAL A N 1
ATOM 763 C CA . VAL A 1 96 ? 0.165 -8.249 -0.063 1.00 97.19 96 VAL A CA 1
ATOM 764 C C . VAL A 1 96 ? 0.560 -8.062 1.389 1.00 97.19 96 VAL A C 1
ATOM 766 O O . VAL A 1 96 ? 1.713 -7.790 1.723 1.00 97.19 96 VAL A O 1
ATOM 769 N N . GLY A 1 97 ? -0.411 -8.213 2.274 1.00 96.00 97 GLY A N 1
ATOM 770 C CA . GLY A 1 97 ? -0.164 -8.119 3.700 1.00 96.00 97 GLY A CA 1
ATOM 771 C C . GLY A 1 97 ? -1.427 -8.326 4.500 1.00 96.00 97 GLY A C 1
ATOM 772 O O . GLY A 1 97 ? -2.500 -8.598 3.961 1.00 96.00 97 GLY A O 1
ATOM 773 N N . ALA A 1 98 ? -1.293 -8.227 5.811 1.00 95.62 98 ALA A N 1
ATOM 774 C CA . ALA A 1 98 ? -2.430 -8.311 6.697 1.00 95.62 98 ALA A CA 1
ATOM 775 C C . ALA A 1 98 ? -2.208 -7.424 7.910 1.00 95.62 98 ALA A C 1
ATOM 777 O O . ALA A 1 98 ? -1.125 -7.416 8.489 1.00 95.62 98 ALA A O 1
ATOM 778 N N . PHE A 1 99 ? -3.269 -6.760 8.349 1.00 95.31 99 PHE A N 1
ATOM 779 C CA . PHE A 1 99 ? -3.256 -5.961 9.567 1.00 95.31 99 PHE A CA 1
ATOM 780 C C . PHE A 1 99 ? -4.393 -6.351 10.490 1.00 95.31 99 PHE A C 1
ATOM 782 O O . PHE A 1 99 ? -5.319 -7.075 10.117 1.00 95.31 99 PHE A O 1
ATOM 789 N N . ARG A 1 100 ? -4.302 -5.882 11.729 1.00 95.44 100 ARG A N 1
ATOM 790 C CA . ARG A 1 100 ? -5.373 -5.983 12.712 1.00 95.44 100 ARG A CA 1
ATOM 791 C C . ARG A 1 100 ? -5.930 -4.588 12.942 1.00 95.44 100 ARG A C 1
ATOM 793 O O . ARG A 1 100 ? -5.160 -3.691 13.257 1.00 95.44 100 ARG A O 1
ATOM 800 N N . ALA A 1 101 ? -7.242 -4.409 12.825 1.00 94.75 101 ALA A N 1
ATOM 801 C CA . ALA A 1 101 ? -7.848 -3.122 13.146 1.00 94.75 101 ALA A CA 1
ATOM 802 C C . ALA A 1 101 ? -7.654 -2.829 14.642 1.00 94.75 101 ALA A C 1
ATOM 804 O O . ALA A 1 101 ? -8.064 -3.618 15.499 1.00 94.75 101 ALA A O 1
ATOM 805 N N . THR A 1 102 ? -6.981 -1.724 14.955 1.00 93.50 102 THR A N 1
ATOM 806 C CA . THR A 1 102 ? -6.645 -1.348 16.333 1.00 93.50 102 THR A CA 1
ATOM 807 C C . THR A 1 102 ? -7.740 -0.485 16.954 1.00 93.50 102 THR A C 1
ATOM 809 O O . THR A 1 102 ? -8.511 0.169 16.250 1.00 93.50 102 THR A O 1
ATOM 812 N N . GLU A 1 103 ? -7.783 -0.436 18.287 1.00 92.00 103 GLU A N 1
ATOM 813 C CA . GLU A 1 103 ? -8.667 0.476 19.027 1.00 92.00 103 GLU A CA 1
ATOM 814 C C . GLU A 1 103 ? -8.469 1.929 18.571 1.00 92.00 103 GLU A C 1
ATOM 816 O O . GLU A 1 103 ? -9.432 2.668 18.382 1.00 92.00 103 GLU A O 1
ATOM 821 N N . LYS A 1 104 ? -7.218 2.333 18.322 1.00 89.75 104 LYS A N 1
ATOM 822 C CA . LYS A 1 104 ? -6.894 3.688 17.876 1.00 89.75 104 LYS A CA 1
ATOM 823 C C . LYS A 1 104 ? -7.427 3.997 16.478 1.00 89.75 104 LYS A C 1
ATOM 825 O O . LYS A 1 104 ? -7.987 5.070 16.288 1.00 89.75 104 LYS A O 1
ATOM 830 N N . MET A 1 105 ? -7.354 3.055 15.534 1.00 92.12 105 MET A N 1
ATOM 831 C CA . MET A 1 105 ? -8.002 3.224 14.228 1.00 92.12 105 MET A CA 1
ATOM 832 C C . MET A 1 105 ? -9.521 3.410 14.381 1.00 92.12 105 MET A C 1
ATOM 834 O O . MET A 1 105 ? -10.104 4.245 13.698 1.00 92.12 105 MET A O 1
ATOM 838 N N . MET A 1 106 ? -10.171 2.663 15.281 1.00 91.44 106 MET A N 1
ATOM 839 C CA . MET A 1 106 ? -11.632 2.735 15.473 1.00 91.44 106 MET A CA 1
ATOM 840 C C . MET A 1 106 ? -12.084 3.972 16.253 1.00 91.44 106 MET A C 1
ATOM 842 O O . MET A 1 106 ? -13.207 4.437 16.073 1.00 91.44 106 MET A O 1
ATOM 846 N N . ASN A 1 107 ? -11.200 4.519 17.085 1.00 90.44 107 ASN A N 1
ATOM 847 C CA . ASN A 1 107 ? -11.433 5.728 17.868 1.00 90.44 107 ASN A CA 1
ATOM 848 C C . ASN A 1 107 ? -10.853 6.994 17.218 1.00 90.44 107 ASN A C 1
ATOM 850 O O . ASN A 1 107 ? -10.923 8.069 17.820 1.00 90.44 107 ASN A O 1
ATOM 854 N N . ALA A 1 108 ? -10.304 6.889 16.003 1.00 90.81 108 ALA A N 1
ATOM 855 C CA . ALA A 1 108 ? -9.853 8.028 15.218 1.00 90.81 108 ALA A CA 1
ATOM 856 C C . ALA A 1 108 ? -11.034 8.985 15.007 1.00 90.81 108 ALA A C 1
ATOM 858 O O . ALA A 1 108 ? -12.031 8.646 14.368 1.00 90.81 108 ALA A O 1
ATOM 859 N N . ASN A 1 109 ? -10.953 10.179 15.592 1.00 86.69 109 ASN A N 1
ATOM 860 C CA . ASN A 1 109 ? -12.084 11.104 15.630 1.00 86.69 109 ASN A CA 1
ATOM 861 C C . ASN A 1 109 ? -12.256 11.914 14.339 1.00 86.69 109 ASN A C 1
ATOM 863 O O . ASN A 1 109 ? -13.296 12.552 14.168 1.00 86.69 109 ASN A O 1
ATOM 867 N N . GLU A 1 110 ? -11.277 11.869 13.434 1.00 90.50 110 GLU A N 1
ATOM 868 C CA . GLU A 1 110 ? -11.365 12.506 12.123 1.00 90.50 110 GLU A CA 1
ATOM 869 C C . GLU A 1 110 ? -11.594 11.478 11.016 1.00 90.50 110 GLU A C 1
ATOM 871 O O . GLU A 1 110 ? -12.650 11.486 10.379 1.00 90.50 110 GLU A O 1
ATOM 876 N N . LYS A 1 111 ? -10.610 10.603 10.770 1.00 92.94 111 LYS A N 1
ATOM 877 C CA . LYS A 1 111 ? -10.689 9.569 9.731 1.00 92.94 111 LYS A CA 1
ATOM 878 C C . LYS A 1 111 ? -9.582 8.526 9.832 1.00 92.94 111 LYS A C 1
ATOM 880 O O . LYS A 1 111 ? -8.532 8.760 10.422 1.00 92.94 111 LYS A O 1
ATOM 885 N N . VAL A 1 112 ? -9.799 7.414 9.137 1.00 94.69 112 VAL A N 1
ATOM 886 C CA . VAL A 1 112 ? -8.772 6.430 8.788 1.00 94.69 112 VAL A CA 1
ATOM 887 C C . VAL A 1 112 ? -8.643 6.410 7.274 1.00 94.69 112 VAL A C 1
ATOM 889 O O . VAL A 1 112 ? -9.652 6.403 6.569 1.00 94.69 112 VAL A O 1
ATOM 892 N N . SER A 1 113 ? -7.421 6.395 6.763 1.00 95.12 113 SER A N 1
ATOM 893 C CA . SER A 1 113 ? -7.166 6.378 5.328 1.00 95.12 113 SER A CA 1
ATOM 894 C C . SER A 1 113 ? -6.172 5.292 4.957 1.00 95.12 113 SER A C 1
ATOM 896 O O . SER A 1 113 ? -5.176 5.110 5.647 1.00 95.12 113 SER A O 1
ATOM 898 N N . ALA A 1 114 ? -6.423 4.642 3.828 1.00 95.50 114 ALA A N 1
ATOM 899 C CA . ALA A 1 114 ? -5.463 3.793 3.148 1.00 95.50 114 ALA A CA 1
ATOM 900 C C . ALA A 1 114 ? -4.787 4.566 2.012 1.00 95.50 114 ALA A C 1
ATOM 902 O O . ALA A 1 114 ? -5.451 5.349 1.322 1.00 95.50 114 ALA A O 1
ATOM 903 N N . PHE A 1 115 ? -3.491 4.370 1.812 1.00 95.25 115 PHE A N 1
ATOM 904 C CA . PHE A 1 115 ? -2.737 5.019 0.742 1.00 95.25 115 PHE A CA 1
ATOM 905 C C . PHE A 1 115 ? -1.507 4.197 0.366 1.00 95.25 115 PHE A C 1
ATOM 907 O O . PHE A 1 115 ? -1.092 3.308 1.104 1.00 95.25 115 PHE A O 1
ATOM 914 N N . PHE A 1 116 ? -0.960 4.479 -0.811 1.00 95.06 116 PHE A N 1
ATOM 915 C CA . PHE A 1 116 ? 0.283 3.864 -1.260 1.00 95.06 116 PHE A CA 1
ATOM 916 C C . PHE A 1 116 ? 1.461 4.780 -0.956 1.00 95.06 116 PHE A C 1
ATOM 918 O O . PHE A 1 116 ? 1.377 5.967 -1.268 1.00 95.06 116 PHE A O 1
ATOM 925 N N . ASP A 1 117 ? 2.552 4.241 -0.430 1.00 93.00 117 ASP A N 1
ATOM 926 C CA . ASP A 1 117 ? 3.694 5.036 0.028 1.00 93.00 117 ASP A CA 1
ATOM 927 C C . ASP A 1 117 ? 5.041 4.443 -0.422 1.00 93.00 117 ASP A C 1
ATOM 929 O O . ASP A 1 117 ? 5.099 3.444 -1.143 1.00 93.00 117 ASP A O 1
ATOM 933 N N . ASN A 1 118 ? 6.134 5.090 -0.021 1.00 90.69 118 ASN A N 1
ATOM 934 C CA . ASN A 1 118 ? 7.506 4.608 -0.141 1.00 90.69 118 ASN A CA 1
ATOM 935 C C . ASN A 1 118 ? 8.010 4.481 -1.594 1.00 90.69 118 ASN A C 1
ATOM 937 O O . ASN A 1 118 ? 8.943 3.742 -1.878 1.00 90.69 118 ASN A O 1
ATOM 941 N N . MET A 1 119 ? 7.442 5.244 -2.539 1.00 92.38 119 MET A N 1
ATOM 942 C CA . MET A 1 119 ? 7.851 5.243 -3.954 1.00 92.38 119 MET A CA 1
ATOM 943 C C . MET A 1 119 ? 8.380 6.604 -4.406 1.00 92.38 119 MET A C 1
ATOM 945 O O . MET A 1 119 ? 7.719 7.620 -4.179 1.00 92.38 119 MET A O 1
ATOM 949 N N . ASP A 1 120 ? 9.517 6.610 -5.113 1.00 91.44 120 ASP A N 1
ATOM 950 C CA . ASP A 1 120 ? 10.127 7.812 -5.699 1.00 91.44 120 ASP A CA 1
ATOM 951 C C . ASP A 1 120 ? 9.097 8.611 -6.538 1.00 91.44 120 ASP A C 1
ATOM 953 O O . ASP A 1 120 ? 8.415 8.027 -7.386 1.00 91.44 120 ASP A O 1
ATOM 957 N N . PRO A 1 121 ? 8.961 9.939 -6.342 1.00 91.94 121 PRO A N 1
ATOM 958 C CA . PRO A 1 121 ? 7.960 10.746 -7.049 1.00 91.94 121 PRO A CA 1
ATOM 959 C C . PRO A 1 121 ? 8.105 10.774 -8.581 1.00 91.94 121 PRO A C 1
ATOM 961 O O . PRO A 1 121 ? 7.148 11.089 -9.284 1.00 91.94 121 PRO A O 1
ATOM 964 N N . SER A 1 122 ? 9.285 10.442 -9.119 1.00 92.62 122 SER A N 1
ATOM 965 C CA . SER A 1 122 ? 9.524 10.330 -10.566 1.00 92.62 122 SER A CA 1
ATOM 966 C C . SER A 1 122 ? 9.053 9.006 -11.177 1.00 92.62 122 SER A C 1
ATOM 968 O O . SER A 1 122 ? 9.169 8.829 -12.394 1.00 92.62 122 SER A O 1
ATOM 970 N N . VAL A 1 123 ? 8.555 8.076 -10.357 1.00 94.19 123 VAL A N 1
ATOM 971 C CA . VAL A 1 123 ? 7.977 6.800 -10.787 1.00 94.19 123 VAL A CA 1
ATOM 972 C C . VAL A 1 123 ? 6.453 6.907 -10.761 1.00 94.19 123 VAL A C 1
ATOM 974 O O . VAL A 1 123 ? 5.836 7.171 -9.726 1.00 94.19 123 VAL A O 1
ATOM 977 N N . ASP A 1 124 ? 5.846 6.675 -11.918 1.00 95.75 124 ASP A N 1
ATOM 978 C CA . ASP A 1 124 ? 4.407 6.525 -12.063 1.00 95.75 124 ASP A CA 1
ATOM 979 C C . ASP A 1 124 ? 3.968 5.182 -11.467 1.00 95.75 124 ASP A C 1
ATOM 981 O O . ASP A 1 124 ? 4.583 4.138 -11.709 1.00 95.75 124 ASP A O 1
ATOM 985 N N . ILE A 1 125 ? 2.851 5.202 -10.746 1.00 95.94 125 ILE A N 1
ATOM 986 C CA . ILE A 1 125 ? 2.247 4.018 -10.137 1.00 95.94 125 ILE A CA 1
ATOM 987 C C . ILE A 1 125 ? 0.963 3.691 -10.894 1.00 95.94 125 ILE A C 1
ATOM 989 O O . ILE A 1 125 ? 0.106 4.553 -11.082 1.00 95.94 125 ILE A O 1
ATOM 993 N N . ILE A 1 126 ? 0.798 2.440 -11.309 1.00 96.81 126 ILE A N 1
ATOM 994 C CA . ILE A 1 126 ? -0.432 1.948 -11.926 1.00 96.81 126 ILE A CA 1
ATOM 995 C C . ILE A 1 126 ? -1.018 0.876 -11.017 1.00 96.81 126 ILE A C 1
ATOM 997 O O . ILE A 1 126 ? -0.382 -0.149 -10.804 1.00 96.81 126 ILE A O 1
ATOM 1001 N N . ILE A 1 127 ? -2.224 1.108 -10.506 1.00 96.69 127 ILE A N 1
ATOM 1002 C CA . ILE A 1 127 ? -2.935 0.232 -9.571 1.00 96.69 127 ILE A CA 1
ATOM 1003 C C . ILE A 1 127 ? -4.114 -0.448 -10.264 1.00 96.69 127 ILE A C 1
ATOM 1005 O O . ILE A 1 127 ? -4.880 0.192 -10.991 1.00 96.69 127 ILE A O 1
ATOM 1009 N N . ASN A 1 128 ? -4.295 -1.731 -9.978 1.00 96.00 128 ASN A N 1
ATOM 1010 C CA . ASN A 1 128 ? -5.447 -2.528 -10.357 1.00 96.00 128 ASN A CA 1
ATOM 1011 C C . ASN A 1 128 ? -5.891 -3.428 -9.190 1.00 96.00 128 ASN A C 1
ATOM 1013 O O . ASN A 1 128 ? -5.117 -3.697 -8.276 1.00 96.00 128 ASN A O 1
ATOM 1017 N N . ASP A 1 129 ? -7.157 -3.848 -9.217 1.00 95.25 129 ASP A N 1
ATOM 1018 C CA . ASP A 1 129 ? -7.748 -4.845 -8.306 1.00 95.25 129 ASP A CA 1
ATOM 1019 C C . ASP A 1 129 ? -7.344 -4.707 -6.819 1.00 95.25 129 ASP A C 1
ATOM 1021 O O . ASP A 1 129 ? -6.952 -5.663 -6.152 1.00 95.25 129 ASP A O 1
ATOM 1025 N N . ALA A 1 130 ? -7.389 -3.477 -6.295 1.00 95.75 130 ALA A N 1
ATOM 1026 C CA . ALA A 1 130 ? -7.053 -3.198 -4.903 1.00 95.75 130 ALA A CA 1
ATOM 1027 C C . ALA A 1 130 ? -8.196 -3.618 -3.967 1.00 95.75 130 ALA A C 1
ATOM 1029 O O . ALA A 1 130 ? -9.342 -3.194 -4.144 1.00 95.75 130 ALA A O 1
ATOM 1030 N N . SER A 1 131 ? -7.881 -4.402 -2.935 1.00 95.75 131 SER A N 1
ATOM 1031 C CA . SER A 1 131 ? -8.867 -4.921 -1.989 1.00 95.75 131 SER A CA 1
ATOM 1032 C C . SER A 1 131 ? -8.350 -4.992 -0.550 1.00 95.75 131 SER A C 1
ATOM 1034 O O . SER A 1 131 ? -7.174 -5.246 -0.289 1.00 95.75 131 SER A O 1
ATOM 1036 N N . ILE A 1 132 ? -9.274 -4.777 0.391 1.00 96.06 132 ILE A N 1
ATOM 1037 C CA . ILE A 1 132 ? -9.115 -5.043 1.823 1.00 96.06 132 ILE A CA 1
ATOM 1038 C C . ILE A 1 132 ? -10.275 -5.954 2.215 1.00 96.06 132 ILE A C 1
ATOM 1040 O O . ILE A 1 132 ? -11.438 -5.590 2.028 1.00 96.06 132 ILE A O 1
ATOM 1044 N N . THR A 1 133 ? -9.980 -7.143 2.730 1.00 95.44 133 THR A N 1
ATOM 1045 C CA . THR A 1 133 ? -10.996 -8.164 3.022 1.00 95.44 133 THR A CA 1
ATOM 1046 C C . THR A 1 133 ? -10.817 -8.745 4.423 1.00 95.44 133 THR A C 1
ATOM 1048 O O . THR A 1 133 ? -9.679 -8.891 4.865 1.00 95.44 133 THR A O 1
ATOM 1051 N N . PRO A 1 134 ? -11.894 -9.080 5.159 1.00 94.88 134 PRO A N 1
ATOM 1052 C CA . PRO A 1 134 ? -11.763 -9.751 6.450 1.00 94.88 134 PRO A CA 1
ATOM 1053 C C . PRO A 1 134 ? -11.029 -11.089 6.310 1.00 94.88 134 PRO A C 1
ATOM 1055 O O . PRO A 1 134 ? -11.401 -11.937 5.496 1.00 94.88 134 PRO A O 1
ATOM 1058 N N . LEU A 1 135 ? -10.009 -11.302 7.136 1.00 90.69 135 LEU A N 1
ATOM 1059 C CA . LEU A 1 135 ? -9.297 -12.567 7.234 1.00 90.69 135 LEU A CA 1
ATOM 1060 C C . LEU A 1 135 ? -10.000 -13.439 8.281 1.00 90.69 135 LEU A C 1
ATOM 1062 O O . LEU A 1 135 ? -9.905 -13.189 9.484 1.00 90.69 135 LEU A O 1
ATOM 1066 N N . SER A 1 136 ? -10.719 -14.463 7.820 1.00 81.56 136 SER A N 1
ATOM 1067 C CA . SER A 1 136 ? -11.412 -15.397 8.711 1.00 81.56 136 SER A CA 1
ATOM 1068 C C . SER A 1 136 ? -10.426 -16.085 9.662 1.00 81.56 136 SER A C 1
ATOM 1070 O O . SER A 1 136 ? -9.414 -16.639 9.229 1.00 81.56 136 SER A O 1
ATOM 1072 N N . LEU A 1 137 ? -10.748 -16.102 10.958 1.00 68.69 137 LEU A N 1
ATOM 1073 C CA . LEU A 1 137 ? -10.051 -16.890 11.981 1.00 68.69 137 LEU A CA 1
ATOM 1074 C C . LEU A 1 137 ? -10.435 -18.375 11.871 1.00 68.69 137 LEU A C 1
ATOM 1076 O O . LEU A 1 137 ? -10.915 -18.974 12.831 1.00 68.69 137 LEU A O 1
ATOM 1080 N N . ASP A 1 138 ? -10.270 -18.988 10.703 1.00 70.50 138 ASP A N 1
ATOM 1081 C CA . ASP A 1 138 ? -10.369 -20.441 10.622 1.00 70.50 138 ASP A CA 1
ATOM 1082 C C . ASP A 1 138 ? -9.014 -21.045 10.992 1.00 70.50 138 ASP A C 1
ATOM 1084 O O . ASP A 1 138 ? -8.113 -21.153 10.166 1.00 70.50 138 ASP A O 1
ATOM 1088 N N . CYS A 1 139 ? -8.862 -21.449 12.255 1.00 62.81 139 CYS A N 1
ATOM 1089 C CA . CYS A 1 139 ? -7.658 -22.118 12.754 1.00 62.81 139 CYS A CA 1
ATOM 1090 C C . CYS A 1 139 ? -7.359 -23.463 12.057 1.00 62.81 139 CYS A C 1
ATOM 1092 O O . CYS A 1 139 ? -6.302 -24.040 12.303 1.00 62.81 139 CYS A O 1
ATOM 1094 N N . ASN A 1 140 ? -8.263 -23.978 11.212 1.00 65.56 140 ASN A N 1
ATOM 1095 C CA . ASN A 1 140 ? -8.008 -25.150 10.367 1.00 65.56 140 ASN A CA 1
ATOM 1096 C C . ASN A 1 140 ? -7.386 -24.780 9.013 1.00 65.56 140 ASN A C 1
ATOM 1098 O O . ASN A 1 140 ? -6.876 -25.653 8.309 1.00 65.56 140 ASN A O 1
ATOM 1102 N N . SER A 1 141 ? -7.407 -23.496 8.653 1.00 57.75 141 SER A N 1
ATOM 1103 C CA . SER A 1 141 ? -6.703 -22.963 7.495 1.00 57.75 141 SER A CA 1
ATOM 1104 C C . SER A 1 141 ? -5.259 -22.694 7.907 1.00 57.75 141 SER A C 1
ATOM 1106 O O . SER A 1 141 ? -4.928 -21.641 8.450 1.00 57.75 141 SER A O 1
ATOM 1108 N N . LEU A 1 142 ? -4.394 -23.691 7.710 1.00 55.50 142 LEU A N 1
ATOM 1109 C CA . LEU A 1 142 ? -2.945 -23.524 7.826 1.00 55.50 142 LEU A CA 1
ATOM 1110 C C . LEU A 1 142 ? -2.524 -22.287 7.024 1.00 55.50 142 LEU A C 1
ATOM 1112 O O . LEU A 1 142 ? -2.781 -22.212 5.822 1.00 55.50 142 LEU A O 1
ATOM 1116 N N . ILE A 1 143 ? -1.870 -21.332 7.689 1.00 59.06 143 ILE A N 1
ATOM 1117 C CA . ILE A 1 143 ? -1.177 -20.242 7.004 1.00 59.06 143 ILE A CA 1
ATOM 1118 C C . ILE A 1 143 ? -0.093 -20.890 6.140 1.00 59.06 143 ILE A C 1
ATOM 1120 O O . ILE A 1 143 ? 0.915 -21.376 6.652 1.00 59.06 143 ILE A O 1
ATOM 1124 N N . LEU A 1 144 ? -0.321 -20.914 4.829 1.00 46.78 144 LEU A N 1
ATOM 1125 C CA . LEU A 1 144 ? 0.705 -21.166 3.824 1.00 46.78 144 LEU A CA 1
ATOM 1126 C C . LEU A 1 144 ? 1.590 -19.916 3.766 1.00 46.78 144 LEU A C 1
ATOM 1128 O O . LEU A 1 144 ? 1.420 -19.049 2.916 1.00 46.78 144 LEU A O 1
ATOM 1132 N N . ASN A 1 145 ? 2.510 -19.796 4.723 1.00 47.03 145 ASN A N 1
ATOM 1133 C CA . ASN A 1 145 ? 3.664 -18.921 4.556 1.00 47.03 145 ASN A CA 1
ATOM 1134 C C . ASN A 1 145 ? 4.541 -19.565 3.482 1.00 47.03 145 ASN A C 1
ATOM 1136 O O . ASN A 1 145 ? 5.206 -20.563 3.747 1.00 47.03 145 ASN A O 1
ATOM 1140 N N . SER A 1 146 ? 4.474 -19.023 2.268 1.00 42.06 146 SER A N 1
ATOM 1141 C CA . SER A 1 146 ? 5.263 -19.466 1.114 1.00 42.06 146 SER A CA 1
ATOM 1142 C C . SER A 1 146 ? 6.772 -19.278 1.312 1.00 42.06 146 SER A C 1
ATOM 1144 O O . SER A 1 146 ? 7.542 -20.005 0.698 1.00 42.06 146 SER A O 1
ATOM 1146 N N . ASP A 1 147 ? 7.206 -18.366 2.189 1.00 46.12 147 ASP A N 1
ATOM 1147 C CA . ASP A 1 147 ? 8.579 -17.836 2.141 1.00 46.12 147 ASP A CA 1
ATOM 1148 C C . ASP A 1 147 ? 9.380 -18.063 3.440 1.00 46.12 147 ASP A C 1
ATOM 1150 O O . ASP A 1 147 ? 10.017 -17.155 3.966 1.00 46.12 147 ASP A O 1
ATOM 1154 N N . PHE A 1 148 ? 9.360 -19.287 3.979 1.00 41.69 148 PHE A N 1
ATOM 1155 C CA . PHE A 1 148 ? 10.325 -19.727 5.008 1.00 41.69 148 PHE A CA 1
ATOM 1156 C C . PHE A 1 148 ? 11.421 -20.657 4.444 1.00 41.69 148 PHE A C 1
ATOM 1158 O O . PHE A 1 148 ? 11.889 -21.548 5.153 1.00 41.69 148 PHE A O 1
ATOM 1165 N N . GLU A 1 149 ? 11.834 -20.457 3.190 1.00 36.09 149 GLU A N 1
ATOM 1166 C CA . GLU A 1 149 ? 13.016 -21.101 2.581 1.00 36.09 149 GLU A CA 1
ATOM 1167 C C . GLU A 1 149 ? 14.072 -20.055 2.207 1.00 36.09 149 GLU A C 1
ATOM 1169 O O . GLU A 1 149 ? 13.702 -19.043 1.570 1.00 36.09 149 GLU A O 1
#

pLDDT: mean 88.05, std 13.25, range [36.09, 97.31]

Sequence (149 aa):
LGDYALKIYNREGNDDNSAKQDLQMGCLVEGERYYVQVEYRLEKNGVSFECDPTTDDAATRCLEFDIKSFDSQGDEHETVAYTSSPFNTNGWSYIVGAFRATEKMMNANEKVSAFFDNMDPSVDIIINDASITPLSLDCNSLILNSDFE

Organism: NCBI:txid49249

Foldseek 3Di:
DDPDWDKDAQQDDAFVRFDKDFDDLVVADAFFKKKKKWWKWKDFPNATAAADCVDLPQVRHDKFKKKWFAAPVGIDIDGFWTWDPPADSPGITMTIGMDGCHPRQSVRPPTMMMTMGSHHNSMMMIIDDTDMGTDDPPVVPPPPPVPPD

Secondary structure (DSSP, 8-state):
-----EEE----SSTT-S-EEEEPGGG--TT-EEEEEEEEEEEETTEE---BTT---TTTBPPEEEEEEEETTEEEEEEEEEEPSSP-TTS-EEEEEEEE--HHHHT-SSEEEEEEES--TTSEEEEEEEEEEE----TTS----S---